Protein AF-A0A6B3IEP4-F1 (afdb_monomer_lite)

Secondary structure (DSSP, 8-state):
-EEETTTEEE---HHHHHHHHHHHHHTSPPTTT----PPP---PPPP-STT-SS-HHHHHHHHHHTT----------SSEEEEEEEESSHHHHHHHH--SS-SEEEEETTS-BSSS-HHHHHHHHHHHHHHHHHTTHHHHTT-SEEEEEEEES-THHHHHHHIIIIIHHHHHHHHHH--

Radius of gyration: 20.71 Å; chains: 1; bounding box: 54×41×56 Å

Structure (mmCIF, N/CA/C/O backbone):
data_AF-A0A6B3IEP4-F1
#
_entry.id   AF-A0A6B3IEP4-F1
#
loop_
_atom_site.group_PDB
_atom_site.id
_atom_site.type_symbol
_atom_site.label_atom_id
_atom_site.label_alt_id
_atom_site.label_comp_id
_atom_site.label_asym_id
_atom_site.label_entity_id
_atom_site.label_seq_id
_atom_site.pdbx_PDB_ins_code
_atom_site.Cartn_x
_atom_site.Cartn_y
_atom_site.Cartn_z
_atom_site.occupancy
_atom_site.B_iso_or_equiv
_atom_site.auth_seq_id
_atom_site.auth_comp_id
_atom_site.auth_asym_id
_atom_site.auth_atom_id
_atom_site.pdbx_PDB_model_num
ATOM 1 N N . VAL A 1 1 ? -0.511 -23.827 6.868 1.00 93.38 1 VAL A N 1
ATOM 2 C CA . VAL A 1 1 ? -1.528 -23.670 5.796 1.00 93.38 1 VAL A CA 1
ATOM 3 C C . VAL A 1 1 ? -2.558 -22.683 6.298 1.00 93.38 1 VAL A C 1
ATOM 5 O O . VAL A 1 1 ? -2.921 -22.788 7.461 1.00 93.38 1 VAL A O 1
ATOM 8 N N . VAL A 1 2 ? -2.978 -21.739 5.462 1.00 96.50 2 VAL A N 1
ATOM 9 C CA . VAL A 1 2 ? -4.024 -20.755 5.768 1.00 96.50 2 VAL A CA 1
ATOM 10 C C . VAL A 1 2 ? -5.216 -21.035 4.863 1.00 96.50 2 VAL A C 1
ATOM 12 O O . VAL A 1 2 ? -5.031 -21.284 3.673 1.00 96.50 2 VAL A O 1
ATOM 15 N N . GLU A 1 3 ? -6.424 -21.026 5.414 1.00 97.38 3 GLU A N 1
ATOM 16 C CA . GLU A 1 3 ? -7.651 -21.180 4.635 1.00 97.38 3 GLU A CA 1
ATOM 17 C C . GLU A 1 3 ? -8.230 -19.815 4.286 1.00 97.38 3 GLU A C 1
ATOM 19 O O . GLU A 1 3 ? -8.315 -18.919 5.122 1.00 97.38 3 GLU A O 1
ATOM 24 N N . THR A 1 4 ? -8.604 -19.652 3.024 1.00 97.25 4 THR A N 1
ATOM 25 C CA . THR A 1 4 ? -9.116 -18.400 2.479 1.00 97.25 4 THR A CA 1
ATOM 26 C C . THR A 1 4 ? -10.405 -18.663 1.721 1.00 97.25 4 THR A C 1
ATOM 28 O O . THR A 1 4 ? -10.565 -19.697 1.070 1.00 97.25 4 THR A O 1
ATOM 31 N N . ARG A 1 5 ? -11.313 -17.686 1.749 1.00 97.38 5 ARG A N 1
ATOM 32 C CA . ARG A 1 5 ? -12.574 -17.745 1.003 1.00 97.38 5 ARG A CA 1
ATOM 33 C C . ARG A 1 5 ? -12.368 -17.909 -0.510 1.00 97.38 5 ARG A C 1
ATOM 35 O O . ARG A 1 5 ? -13.189 -18.549 -1.154 1.00 97.38 5 ARG A O 1
ATOM 42 N N . HIS A 1 6 ? -11.314 -17.309 -1.071 1.00 95.38 6 HIS A N 1
ATOM 43 C CA . HIS A 1 6 ? -11.136 -17.183 -2.525 1.00 95.38 6 HIS A CA 1
ATOM 44 C C . HIS A 1 6 ? -10.213 -18.236 -3.149 1.00 95.38 6 HIS A C 1
ATOM 46 O O . HIS A 1 6 ? -10.430 -18.611 -4.295 1.00 95.38 6 HIS A O 1
ATOM 52 N N . LEU A 1 7 ? -9.202 -18.720 -2.423 1.00 94.50 7 LEU A N 1
ATOM 53 C CA . LEU A 1 7 ? -8.217 -19.685 -2.939 1.00 94.50 7 LEU A CA 1
ATOM 54 C C . LEU A 1 7 ? -8.193 -20.998 -2.144 1.00 94.50 7 LEU A C 1
ATOM 56 O O . LEU A 1 7 ? -7.344 -21.854 -2.386 1.00 94.50 7 LEU A O 1
ATOM 60 N N . GLY A 1 8 ? -9.100 -21.174 -1.178 1.00 95.94 8 GLY A N 1
ATOM 61 C CA . GLY A 1 8 ? -9.092 -22.335 -0.296 1.00 95.94 8 GLY A CA 1
ATOM 62 C C . GLY A 1 8 ? -7.797 -22.390 0.514 1.00 95.94 8 GLY A C 1
ATOM 63 O O . GLY A 1 8 ? -7.448 -21.429 1.200 1.00 95.94 8 GLY A O 1
ATOM 64 N N . ARG A 1 9 ? -7.079 -23.515 0.441 1.00 97.25 9 ARG A N 1
ATOM 65 C CA . ARG A 1 9 ? -5.873 -23.781 1.239 1.00 97.25 9 ARG A CA 1
ATOM 66 C C . ARG A 1 9 ? -4.622 -23.197 0.581 1.00 97.25 9 ARG A C 1
ATOM 68 O O . ARG A 1 9 ? -4.138 -23.723 -0.416 1.00 97.25 9 ARG A O 1
ATOM 75 N N . VAL A 1 10 ? -4.036 -22.183 1.210 1.00 97.12 10 VAL A N 1
ATOM 76 C CA . VAL A 1 10 ? -2.760 -21.577 0.809 1.00 97.12 10 VAL A CA 1
ATOM 77 C C . VAL A 1 10 ? -1.635 -22.087 1.713 1.00 97.12 10 VAL A C 1
ATOM 79 O O . VAL A 1 10 ? -1.679 -21.965 2.942 1.00 97.12 10 VAL A O 1
ATOM 82 N N . ALA A 1 11 ? -0.611 -22.697 1.118 1.00 96.81 11 ALA A N 1
ATOM 83 C CA . ALA A 1 11 ? 0.557 -23.176 1.849 1.00 96.81 11 ALA A CA 1
ATOM 84 C C . ALA A 1 11 ? 1.583 -22.049 2.040 1.00 96.81 11 ALA A C 1
ATOM 86 O O . ALA A 1 11 ? 1.999 -21.409 1.079 1.00 96.81 11 ALA A O 1
ATOM 87 N N . VAL A 1 12 ? 2.028 -21.854 3.282 1.00 96.19 12 VAL A N 1
ATOM 88 C CA . VAL A 1 12 ? 3.178 -21.003 3.609 1.00 96.19 12 VAL A CA 1
ATOM 89 C C . VAL A 1 12 ? 4.328 -21.942 3.937 1.00 96.19 12 VAL A C 1
ATOM 91 O O . VAL A 1 12 ? 4.218 -22.726 4.880 1.00 96.19 12 VAL A O 1
ATOM 94 N N . ARG A 1 13 ? 5.379 -21.915 3.113 1.00 96.31 13 ARG A N 1
ATOM 95 C CA . ARG A 1 13 ? 6.581 -22.727 3.331 1.00 96.31 13 ARG A CA 1
ATOM 96 C C . ARG A 1 13 ? 7.365 -22.205 4.534 1.00 96.31 13 ARG A C 1
ATOM 98 O O . ARG A 1 13 ? 7.291 -21.015 4.842 1.00 96.31 13 ARG A O 1
ATOM 105 N N . GLU A 1 14 ? 8.091 -23.091 5.203 1.00 96.12 14 GLU A N 1
ATOM 106 C CA . GLU A 1 14 ? 8.795 -22.788 6.452 1.00 96.12 14 GLU A CA 1
ATOM 107 C C . GLU A 1 14 ? 9.806 -21.651 6.279 1.00 96.12 14 GLU A C 1
ATOM 109 O O . GLU A 1 14 ? 9.811 -20.705 7.064 1.00 96.12 14 GLU A O 1
ATOM 114 N N . GLU A 1 15 ? 10.579 -21.675 5.194 1.00 95.44 15 GLU A N 1
ATOM 115 C CA . GLU A 1 15 ? 11.566 -20.649 4.865 1.00 95.44 15 GLU A CA 1
ATOM 116 C C . GLU A 1 15 ? 10.938 -19.252 4.720 1.00 95.44 15 GLU A C 1
ATOM 118 O O . GLU A 1 15 ? 11.496 -18.255 5.183 1.00 95.44 15 GLU A O 1
ATOM 123 N N . ASN A 1 16 ? 9.728 -19.182 4.157 1.00 94.56 16 ASN A N 1
ATOM 124 C CA . ASN A 1 16 ? 8.993 -17.930 3.993 1.00 94.56 16 ASN A CA 1
ATOM 125 C C . ASN A 1 16 ? 8.429 -17.443 5.333 1.00 94.56 16 ASN A C 1
ATOM 127 O O . ASN A 1 16 ? 8.466 -16.247 5.619 1.00 94.56 16 ASN A O 1
ATOM 131 N N . ALA A 1 17 ? 7.920 -18.361 6.161 1.00 94.00 17 ALA A N 1
ATOM 132 C CA . ALA A 1 17 ? 7.406 -18.035 7.488 1.00 94.00 17 ALA A CA 1
ATOM 133 C C . ALA A 1 17 ? 8.520 -17.529 8.417 1.00 94.00 17 ALA A C 1
ATOM 135 O O . ALA A 1 17 ? 8.326 -16.532 9.109 1.00 94.00 17 ALA A O 1
ATOM 136 N N . ALA A 1 18 ? 9.694 -18.166 8.393 1.00 94.12 18 ALA A N 1
ATOM 137 C CA . ALA A 1 18 ? 10.848 -17.767 9.193 1.00 94.12 18 ALA A CA 1
ATOM 138 C C . ALA A 1 18 ? 11.338 -16.356 8.825 1.00 94.12 18 ALA A C 1
ATOM 140 O O . ALA A 1 18 ? 11.532 -15.520 9.709 1.00 94.12 18 ALA A O 1
ATOM 141 N N . ALA A 1 19 ? 11.467 -16.062 7.527 1.00 92.00 19 ALA A N 1
ATOM 142 C CA . ALA A 1 19 ? 11.842 -14.730 7.056 1.00 92.00 19 ALA A CA 1
ATOM 143 C C . ALA A 1 19 ? 10.793 -13.666 7.427 1.00 92.00 19 ALA A C 1
ATOM 145 O O . ALA A 1 19 ? 11.143 -12.566 7.855 1.00 92.00 19 ALA A O 1
ATOM 146 N N . ALA A 1 20 ? 9.502 -13.993 7.310 1.00 93.50 20 ALA A N 1
ATOM 147 C CA . ALA A 1 20 ? 8.427 -13.084 7.693 1.00 93.50 20 ALA A CA 1
ATOM 148 C C . ALA A 1 20 ? 8.409 -12.813 9.204 1.00 93.50 20 ALA A C 1
ATOM 150 O O . ALA A 1 20 ? 8.203 -11.671 9.613 1.00 93.50 20 ALA A O 1
ATOM 151 N N . LEU A 1 21 ? 8.657 -13.831 10.034 1.00 94.69 21 LEU A N 1
ATOM 152 C CA . LEU A 1 21 ? 8.647 -13.697 11.489 1.00 94.69 21 LEU A CA 1
ATOM 153 C C . LEU A 1 21 ? 9.711 -12.710 11.979 1.00 94.69 21 LEU A C 1
ATOM 155 O O . LEU A 1 21 ? 9.435 -11.936 12.891 1.00 94.69 21 LEU A O 1
ATOM 159 N N . GLU A 1 22 ? 10.891 -12.686 11.358 1.00 93.88 22 GLU A N 1
ATOM 160 C CA . GLU A 1 22 ? 11.945 -11.711 11.668 1.00 93.88 22 GLU A CA 1
ATOM 161 C C . GLU A 1 22 ? 11.445 -10.274 11.484 1.00 93.88 22 GLU A C 1
ATOM 163 O O . GLU A 1 22 ? 11.528 -9.463 12.409 1.00 93.88 22 GLU A O 1
ATOM 168 N N . VAL A 1 23 ? 10.833 -9.993 10.330 1.00 92.19 23 VAL A N 1
ATOM 169 C CA . VAL A 1 23 ? 10.332 -8.654 10.011 1.00 92.19 23 VAL A CA 1
ATOM 170 C C . VAL A 1 23 ? 9.164 -8.269 10.916 1.00 92.19 23 VAL A C 1
ATOM 172 O O . VAL A 1 23 ? 9.160 -7.175 11.486 1.00 92.19 23 VAL A O 1
ATOM 175 N N . MET A 1 24 ? 8.191 -9.171 11.059 1.00 95.00 24 MET A N 1
ATOM 176 C CA . MET A 1 24 ? 6.941 -8.904 11.773 1.00 95.00 24 MET A CA 1
ATOM 177 C C . MET A 1 24 ? 7.143 -8.773 13.282 1.00 95.00 24 MET A C 1
ATOM 179 O O . MET A 1 24 ? 6.480 -7.960 13.911 1.00 95.00 24 MET A O 1
ATOM 183 N N . SER A 1 25 ? 8.075 -9.525 13.872 1.00 93.62 25 SER A N 1
ATOM 184 C CA . SER A 1 25 ? 8.310 -9.481 15.324 1.00 93.62 25 SER A CA 1
ATOM 185 C C . SER A 1 25 ? 9.156 -8.294 15.780 1.00 93.62 25 SER A C 1
ATOM 187 O O . SER A 1 25 ? 9.039 -7.872 16.928 1.00 93.62 25 SER A O 1
ATOM 189 N N . ARG A 1 26 ? 10.029 -7.764 14.915 1.00 95.25 26 ARG A N 1
ATOM 190 C CA . ARG A 1 26 ? 11.014 -6.741 15.307 1.00 95.25 26 ARG A CA 1
ATOM 191 C C . ARG A 1 26 ? 10.671 -5.340 14.849 1.00 95.25 26 ARG A C 1
ATOM 193 O O . ARG A 1 26 ? 11.074 -4.381 15.500 1.00 95.25 26 ARG A O 1
ATOM 200 N N . PHE A 1 27 ? 10.015 -5.215 13.700 1.00 96.12 27 PHE A N 1
ATOM 201 C CA . PHE A 1 27 ? 9.950 -3.934 13.002 1.00 96.12 27 PHE A CA 1
ATOM 202 C C . PHE A 1 27 ? 8.551 -3.522 12.568 1.00 96.12 27 PHE A C 1
ATOM 204 O O . PHE A 1 27 ? 8.396 -2.402 12.081 1.00 96.12 27 PHE A O 1
ATOM 211 N N . ALA A 1 28 ? 7.560 -4.406 12.673 1.00 96.75 28 ALA A N 1
ATOM 212 C CA . ALA A 1 28 ? 6.194 -4.052 12.327 1.00 96.75 28 ALA A CA 1
ATOM 213 C C . ALA A 1 28 ? 5.578 -3.092 13.358 1.00 96.75 28 ALA A C 1
ATOM 215 O O . ALA A 1 28 ? 6.060 -2.955 14.484 1.00 96.75 28 ALA A O 1
ATOM 216 N N . VAL A 1 29 ? 4.505 -2.416 12.949 1.00 96.00 29 VAL A N 1
ATOM 217 C CA . VAL A 1 29 ? 3.578 -1.750 13.872 1.00 96.00 29 VAL A CA 1
ATOM 218 C C . VAL A 1 29 ? 2.910 -2.779 14.789 1.00 96.00 29 VAL A C 1
ATOM 220 O O . VAL A 1 29 ? 3.065 -3.986 14.603 1.00 96.00 29 VAL A O 1
ATOM 223 N N . ASP A 1 30 ? 2.144 -2.294 15.768 1.00 95.00 30 ASP A N 1
ATOM 224 C CA . ASP A 1 30 ? 1.318 -3.152 16.615 1.00 95.00 30 ASP A CA 1
ATOM 225 C C . ASP A 1 30 ? 0.477 -4.122 15.753 1.00 95.00 30 ASP A C 1
ATOM 227 O O . ASP A 1 30 ? -0.291 -3.659 14.899 1.00 95.00 30 ASP A O 1
ATOM 231 N N . PRO A 1 31 ? 0.600 -5.450 15.947 1.00 95.19 31 PRO A N 1
ATOM 232 C CA . PRO A 1 31 ? -0.175 -6.438 15.203 1.00 95.19 31 PRO A CA 1
ATOM 233 C C . PRO A 1 31 ? -1.692 -6.232 15.279 1.00 95.19 31 PRO A C 1
ATOM 235 O O . PRO A 1 31 ? -2.390 -6.610 14.341 1.00 95.19 31 PRO A O 1
ATOM 238 N N . GLN A 1 32 ? -2.211 -5.615 16.347 1.00 95.56 32 GLN A N 1
ATOM 239 C CA . GLN A 1 32 ? -3.636 -5.287 16.469 1.00 95.56 32 GLN A CA 1
ATOM 240 C C . GLN A 1 32 ? -4.094 -4.236 15.447 1.00 95.56 32 GLN A C 1
ATOM 242 O O . GLN A 1 32 ? -5.251 -4.247 15.031 1.00 95.56 32 GLN A O 1
ATOM 247 N N . LEU A 1 33 ? -3.188 -3.365 14.996 1.00 95.81 33 LEU A N 1
ATOM 248 C CA . LEU A 1 33 ? -3.451 -2.329 13.989 1.00 95.81 33 LEU A CA 1
ATOM 249 C C . LEU A 1 33 ? -3.096 -2.790 12.564 1.00 95.81 33 LEU A C 1
ATOM 251 O O . LEU A 1 33 ? -3.429 -2.115 11.585 1.00 95.81 33 LEU A O 1
ATOM 255 N N . LEU A 1 34 ? -2.440 -3.947 12.424 1.00 96.38 34 LEU A N 1
ATOM 256 C CA . LEU A 1 34 ? -2.003 -4.517 11.149 1.00 96.38 34 LEU A CA 1
ATOM 257 C C . LEU A 1 34 ? -3.085 -5.419 10.531 1.00 96.38 34 LEU A C 1
ATOM 259 O O . LEU A 1 34 ? -2.900 -6.619 10.336 1.00 96.38 34 LEU A O 1
ATOM 263 N N . ALA A 1 35 ? -4.236 -4.830 10.212 1.00 93.94 35 ALA A N 1
ATOM 264 C CA . ALA A 1 35 ? -5.388 -5.564 9.680 1.00 93.94 35 ALA A CA 1
ATOM 265 C C . ALA A 1 35 ? -5.192 -6.102 8.246 1.00 93.94 35 ALA A C 1
ATOM 267 O O . ALA A 1 35 ? -5.930 -6.986 7.810 1.00 93.94 35 ALA A O 1
ATOM 268 N N . TYR A 1 36 ? -4.229 -5.563 7.495 1.00 97.94 36 TYR A N 1
ATOM 269 C CA . TYR A 1 36 ? -4.038 -5.842 6.073 1.00 97.94 36 TYR A CA 1
ATOM 270 C C . TYR A 1 36 ? -2.577 -5.636 5.671 1.00 97.94 36 TYR A C 1
ATOM 272 O O . TYR A 1 36 ? -1.895 -4.761 6.193 1.00 97.94 36 TYR A O 1
ATOM 280 N N . LEU A 1 37 ? -2.103 -6.417 4.701 1.00 98.06 37 LEU A N 1
ATOM 281 C CA . LEU A 1 37 ? -0.874 -6.132 3.968 1.00 98.06 37 LEU A CA 1
ATOM 282 C C . LEU A 1 37 ? -1.178 -6.184 2.469 1.00 98.06 37 LEU A C 1
ATOM 284 O O . LEU A 1 37 ? -1.783 -7.158 2.013 1.00 98.06 37 LEU A O 1
ATOM 288 N N . PRO A 1 38 ? -0.751 -5.176 1.692 1.00 97.94 38 PRO A N 1
ATOM 289 C CA . PRO A 1 38 ? -1.048 -5.133 0.275 1.00 97.94 38 PRO A CA 1
ATOM 290 C C . PRO A 1 38 ? -0.308 -6.218 -0.512 1.00 97.94 38 PRO A C 1
ATOM 292 O O . PRO A 1 38 ? 0.859 -6.508 -0.223 1.00 97.94 38 PRO A O 1
ATOM 295 N N . PRO A 1 39 ? -0.950 -6.798 -1.543 1.00 97.31 39 PRO A N 1
ATOM 296 C CA . PRO A 1 39 ? -0.319 -7.802 -2.382 1.00 97.31 39 PRO A CA 1
ATOM 297 C C . PRO A 1 39 ? 0.749 -7.177 -3.286 1.00 97.31 39 PRO A C 1
ATOM 299 O O . PRO A 1 39 ? 0.792 -5.966 -3.527 1.00 97.31 39 PRO A O 1
ATOM 302 N N . THR A 1 40 ? 1.597 -8.036 -3.850 1.00 96.44 40 THR A N 1
ATOM 303 C CA . THR A 1 40 ? 2.382 -7.658 -5.028 1.00 96.44 40 THR A CA 1
ATOM 304 C C . THR A 1 40 ? 1.471 -7.509 -6.250 1.00 96.44 40 THR A C 1
ATOM 306 O O . THR A 1 40 ? 0.389 -8.091 -6.300 1.00 96.44 40 THR A O 1
ATOM 309 N N . MET A 1 41 ? 1.923 -6.751 -7.246 1.00 97.31 41 MET A N 1
ATOM 310 C CA . MET A 1 41 ? 1.223 -6.557 -8.516 1.00 97.31 41 MET A CA 1
ATOM 311 C C . MET A 1 41 ? 2.010 -7.239 -9.637 1.00 97.31 41 MET A C 1
ATOM 313 O O . MET A 1 41 ? 3.237 -7.128 -9.673 1.00 97.31 41 MET A O 1
ATOM 317 N N . ALA A 1 42 ? 1.317 -7.966 -10.512 1.00 96.38 42 ALA A N 1
ATOM 318 C CA . ALA A 1 42 ? 1.915 -8.555 -11.705 1.00 96.38 42 ALA A CA 1
ATOM 319 C C . ALA A 1 42 ? 1.961 -7.517 -12.842 1.00 96.38 42 ALA A C 1
ATOM 321 O O . ALA A 1 42 ? 1.032 -6.712 -12.948 1.00 96.38 42 ALA A O 1
ATOM 322 N N . PRO A 1 43 ? 3.009 -7.522 -13.683 1.00 96.88 43 PRO A N 1
ATOM 323 C CA . PRO A 1 43 ? 3.021 -6.741 -14.911 1.00 96.88 43 PRO A CA 1
ATOM 324 C C . PRO A 1 43 ? 2.115 -7.381 -15.972 1.00 96.88 43 PRO A C 1
ATOM 326 O O . PRO A 1 43 ? 1.587 -8.483 -15.800 1.00 96.88 43 PRO A O 1
ATOM 329 N N . THR A 1 44 ? 1.967 -6.682 -17.092 1.00 97.25 44 THR A N 1
ATOM 330 C CA . THR A 1 44 ? 1.336 -7.227 -18.300 1.00 97.25 44 THR A CA 1
ATOM 331 C C . THR A 1 44 ? 2.270 -8.213 -19.009 1.00 97.25 44 THR A C 1
ATOM 333 O O . THR A 1 44 ? 3.452 -8.327 -18.675 1.00 97.25 44 THR A O 1
ATOM 336 N N . ALA A 1 45 ? 1.747 -8.954 -19.989 1.00 97.19 45 ALA A N 1
ATOM 337 C CA . ALA A 1 45 ? 2.600 -9.713 -20.898 1.00 97.19 45 ALA A CA 1
ATOM 338 C C . ALA A 1 45 ? 3.498 -8.764 -21.715 1.00 97.19 45 ALA A C 1
ATOM 340 O O . ALA A 1 45 ? 3.123 -7.622 -21.974 1.00 97.19 45 ALA A O 1
ATOM 341 N N . THR A 1 46 ? 4.666 -9.248 -22.147 1.00 98.06 46 THR A N 1
ATOM 342 C CA . THR A 1 46 ? 5.576 -8.470 -22.998 1.00 98.06 46 THR A CA 1
ATOM 343 C C . THR A 1 46 ? 4.879 -8.012 -24.278 1.00 98.06 46 THR A C 1
ATOM 345 O O . THR A 1 46 ? 4.221 -8.817 -24.945 1.00 98.06 46 THR A O 1
ATOM 348 N N . SER A 1 47 ? 5.056 -6.732 -24.613 1.00 98.25 47 SER A N 1
ATOM 349 C CA . SER A 1 47 ? 4.449 -6.116 -25.790 1.00 98.25 47 SER A CA 1
ATOM 350 C C . SER A 1 47 ? 4.919 -6.765 -27.090 1.00 98.25 47 SER A C 1
ATOM 352 O O . SER A 1 47 ? 6.070 -7.192 -27.222 1.00 98.25 47 SER A O 1
ATOM 354 N N . ARG A 1 48 ? 4.012 -6.834 -28.069 1.00 96.12 48 ARG A N 1
ATOM 355 C CA . ARG A 1 48 ? 4.347 -7.203 -29.458 1.00 96.12 48 ARG A CA 1
ATOM 356 C C . ARG A 1 48 ? 4.665 -5.994 -30.334 1.00 96.12 48 ARG A C 1
ATOM 358 O O . ARG A 1 48 ? 5.077 -6.176 -31.478 1.00 96.12 48 ARG A O 1
ATOM 365 N N . GLU A 1 49 ? 4.433 -4.788 -29.829 1.00 97.12 49 GLU A N 1
ATOM 366 C CA . GLU A 1 49 ? 4.711 -3.545 -30.536 1.00 97.12 49 GLU A CA 1
ATOM 367 C C . GLU A 1 49 ? 6.208 -3.231 -30.497 1.00 97.12 49 GLU A C 1
ATOM 369 O O . GLU A 1 49 ? 6.850 -3.281 -29.445 1.00 97.12 49 GLU A O 1
ATOM 374 N N . GLU A 1 50 ? 6.777 -2.920 -31.662 1.00 97.38 50 GLU A N 1
ATOM 375 C CA . GLU A 1 50 ? 8.197 -2.605 -31.778 1.00 97.38 50 GLU A CA 1
ATOM 376 C C . GLU A 1 50 ? 8.559 -1.393 -30.905 1.00 97.38 50 GLU A C 1
ATOM 378 O O . GLU A 1 50 ? 7.894 -0.361 -30.935 1.00 97.38 50 GLU A O 1
ATOM 383 N N . GLY A 1 51 ? 9.630 -1.523 -30.118 1.00 97.44 51 GLY A N 1
ATOM 384 C CA . GLY A 1 51 ? 10.118 -0.459 -29.238 1.00 97.44 51 GLY A CA 1
ATOM 385 C C . GLY A 1 51 ? 9.492 -0.421 -27.839 1.00 97.44 51 GLY A C 1
ATOM 386 O O . GLY A 1 51 ? 9.954 0.365 -27.012 1.00 97.44 51 GLY A O 1
ATOM 387 N N . PHE A 1 52 ? 8.519 -1.285 -27.527 1.00 97.69 52 PHE A N 1
ATOM 388 C CA . PHE A 1 52 ? 7.884 -1.340 -26.207 1.00 97.69 52 PHE A CA 1
ATOM 389 C C . PHE A 1 52 ? 8.155 -2.660 -25.480 1.00 97.69 52 PHE A C 1
ATOM 391 O O . PHE A 1 52 ? 8.084 -3.737 -26.062 1.00 97.69 52 PHE A O 1
ATOM 398 N N . LEU A 1 53 ? 8.431 -2.578 -24.173 1.00 98.19 53 LEU A N 1
ATOM 399 C CA . LEU A 1 53 ? 8.486 -3.757 -23.299 1.00 98.19 53 LEU A CA 1
ATOM 400 C C . LEU A 1 53 ? 7.097 -4.103 -22.743 1.00 98.19 53 LEU A C 1
ATOM 402 O O . LEU A 1 53 ? 6.708 -5.267 -22.733 1.00 98.19 53 LEU A O 1
ATOM 406 N N . GLU A 1 54 ? 6.349 -3.087 -22.317 1.00 98.25 54 GLU A N 1
ATOM 407 C CA . GLU A 1 54 ? 4.979 -3.183 -21.810 1.00 98.25 54 GLU A CA 1
ATOM 408 C C . GLU A 1 54 ? 4.113 -2.167 -22.560 1.00 98.25 54 GLU A C 1
ATOM 410 O O . GLU A 1 54 ? 4.553 -1.038 -22.797 1.00 98.25 54 GLU A O 1
ATOM 415 N N . HIS A 1 55 ? 2.893 -2.552 -22.936 1.00 98.12 55 HIS A N 1
ATOM 416 C CA . HIS A 1 55 ? 1.950 -1.675 -23.626 1.00 98.12 55 HIS A CA 1
ATOM 417 C C . HIS A 1 55 ? 0.503 -1.957 -23.149 1.00 98.12 55 HIS A C 1
ATOM 419 O O . HIS A 1 55 ? 0.186 -3.085 -22.759 1.00 98.12 55 HIS A O 1
ATOM 425 N N . PRO A 1 56 ? -0.405 -0.954 -23.099 1.00 97.88 56 PRO A N 1
ATOM 426 C CA . PRO A 1 56 ? -1.753 -1.147 -22.546 1.00 97.88 56 PRO A CA 1
ATOM 427 C C . PRO A 1 56 ? -2.605 -2.190 -23.281 1.00 97.88 56 PRO A C 1
ATOM 429 O O . PRO A 1 56 ? -3.509 -2.778 -22.684 1.00 97.88 56 PRO A O 1
ATOM 432 N N . ALA A 1 57 ? -2.325 -2.434 -24.566 1.00 97.75 57 ALA A N 1
ATOM 433 C CA . ALA A 1 57 ? -3.069 -3.396 -25.376 1.00 97.75 57 ALA A CA 1
ATOM 434 C C . ALA A 1 57 ? -3.029 -4.810 -24.774 1.00 97.75 57 ALA A C 1
ATOM 436 O O . ALA A 1 57 ? -4.057 -5.487 -24.735 1.00 97.75 57 ALA A O 1
ATOM 437 N N . GLU A 1 58 ? -1.881 -5.229 -24.246 1.00 98.31 58 GLU A N 1
ATOM 438 C CA . GLU A 1 58 ? -1.667 -6.526 -23.609 1.00 98.31 58 GLU A CA 1
ATOM 439 C C . GLU A 1 58 ? -2.474 -6.648 -22.308 1.00 98.31 58 GLU A C 1
ATOM 441 O O . GLU A 1 58 ? -3.087 -7.689 -22.066 1.00 98.31 58 GLU A O 1
ATOM 446 N N . ALA A 1 59 ? -2.562 -5.574 -21.513 1.00 97.69 59 ALA A N 1
ATOM 447 C CA . ALA A 1 59 ? -3.414 -5.533 -20.320 1.00 97.69 59 ALA A CA 1
ATOM 448 C C . ALA A 1 59 ? -4.893 -5.727 -20.682 1.00 97.69 59 ALA A C 1
ATOM 450 O O . ALA A 1 59 ? -5.594 -6.553 -20.095 1.00 97.69 59 ALA A O 1
ATOM 451 N N . PHE A 1 60 ? -5.373 -4.967 -21.669 1.00 98.31 60 PHE A N 1
ATOM 452 C CA . PHE A 1 60 ? -6.772 -5.008 -22.090 1.00 98.31 60 PHE A CA 1
ATOM 453 C C . PHE A 1 60 ? -7.134 -6.337 -22.748 1.00 98.31 60 PHE A C 1
ATOM 455 O O . PHE A 1 60 ? -8.246 -6.832 -22.559 1.00 98.31 60 PHE A O 1
ATOM 462 N N . ALA A 1 61 ? -6.209 -6.929 -23.504 1.00 97.56 61 ALA A N 1
ATOM 463 C CA . ALA A 1 61 ? -6.390 -8.247 -24.092 1.00 97.56 61 ALA A CA 1
ATOM 464 C C . ALA A 1 61 ? -6.546 -9.325 -23.012 1.00 97.56 61 ALA A C 1
ATOM 466 O O . ALA A 1 61 ? -7.453 -10.148 -23.133 1.00 97.56 61 ALA A O 1
ATOM 467 N N . GLN A 1 62 ? -5.734 -9.277 -21.948 1.00 97.88 62 GLN A N 1
ATOM 468 C CA . GLN A 1 62 ? -5.825 -10.219 -20.829 1.00 97.88 62 GLN A CA 1
ATOM 469 C C . GLN A 1 62 ? -7.170 -10.106 -20.099 1.00 97.88 62 GLN A C 1
ATOM 471 O O . GLN A 1 62 ? -7.882 -11.097 -19.957 1.00 97.88 62 GLN A O 1
ATOM 476 N N . TYR A 1 63 ? -7.582 -8.894 -19.711 1.00 98.19 63 TYR A N 1
ATOM 477 C CA . TYR A 1 63 ? -8.894 -8.701 -19.080 1.00 98.19 63 TYR A CA 1
ATOM 478 C C . TYR A 1 63 ? -10.039 -9.193 -19.971 1.00 98.19 63 TYR A C 1
ATOM 480 O O . TYR A 1 63 ? -10.942 -9.881 -19.497 1.00 98.19 63 TYR A O 1
ATOM 488 N N . ARG A 1 64 ? -9.977 -8.918 -21.279 1.00 98.06 64 ARG A N 1
ATOM 489 C CA . ARG A 1 64 ? -10.977 -9.400 -22.236 1.00 98.06 64 ARG A CA 1
ATOM 490 C C . ARG A 1 64 ? -11.006 -10.927 -22.325 1.00 98.06 64 ARG A C 1
ATOM 492 O O . ARG A 1 64 ? -12.099 -11.486 -22.371 1.00 98.06 64 ARG A O 1
ATOM 499 N N . SER A 1 65 ? -9.853 -11.605 -22.356 1.00 97.94 65 SER A N 1
ATOM 500 C CA . SER A 1 65 ? -9.813 -13.077 -22.371 1.00 97.94 65 SER A CA 1
ATOM 501 C C . SER A 1 65 ? -10.363 -13.690 -21.086 1.00 97.94 65 SER A C 1
ATOM 503 O O . SER A 1 65 ? -10.944 -14.771 -21.136 1.00 97.94 65 SER A O 1
ATOM 505 N N . ASP A 1 66 ? -10.251 -12.968 -19.972 1.00 97.69 66 ASP A N 1
ATOM 506 C CA . ASP A 1 66 ? -10.798 -13.361 -18.671 1.00 97.69 66 ASP A CA 1
ATOM 507 C C . ASP A 1 66 ? -12.290 -12.992 -18.516 1.00 97.69 66 ASP A C 1
ATOM 509 O O . ASP A 1 66 ? -12.883 -13.201 -17.458 1.00 97.69 66 ASP A O 1
ATOM 513 N N . GLY A 1 67 ? -12.924 -12.459 -19.570 1.00 98.31 67 GLY A N 1
ATOM 514 C CA . GLY A 1 67 ? -14.346 -12.099 -19.589 1.00 98.31 67 GLY A CA 1
ATOM 515 C C . GLY A 1 67 ? -14.674 -10.738 -18.964 1.00 98.31 67 GLY A C 1
ATOM 516 O O . GLY A 1 67 ? -15.839 -10.458 -18.685 1.0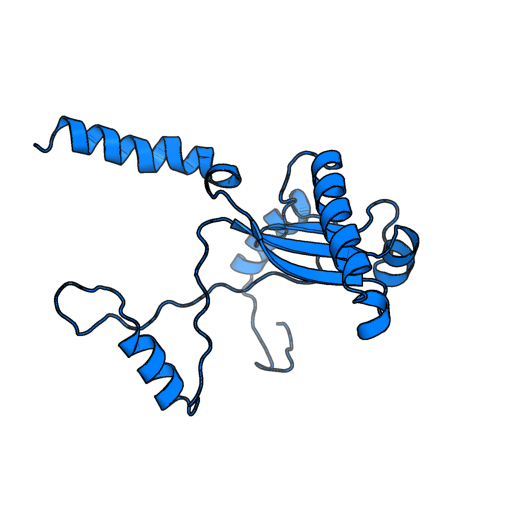0 98.31 67 GLY A O 1
ATOM 517 N N . VAL A 1 68 ? -13.676 -9.879 -18.742 1.00 98.38 68 VAL A N 1
ATOM 518 C CA . VAL A 1 68 ? -13.841 -8.531 -18.180 1.00 98.38 68 VAL A CA 1
ATOM 519 C C . VAL A 1 68 ? -13.885 -7.493 -19.305 1.00 98.38 68 VAL A C 1
ATOM 521 O O . VAL A 1 68 ? -12.887 -7.215 -19.967 1.00 98.38 68 VAL A O 1
ATOM 524 N N . GLU A 1 69 ? -15.057 -6.891 -19.521 1.00 97.56 69 GLU A N 1
ATOM 525 C CA . GLU A 1 69 ? -15.294 -5.956 -20.636 1.00 97.56 69 GLU A CA 1
ATOM 526 C C . GLU A 1 69 ? -14.957 -4.494 -20.324 1.00 97.56 69 GLU A C 1
ATOM 528 O O . GLU A 1 69 ? -14.732 -3.694 -21.234 1.00 97.56 69 GLU A O 1
ATOM 533 N N . ARG A 1 70 ? -14.961 -4.121 -19.041 1.00 98.12 70 ARG A N 1
ATOM 534 C CA . ARG A 1 70 ? -14.728 -2.748 -18.582 1.00 98.12 70 ARG A CA 1
ATOM 535 C C . ARG A 1 70 ? -13.636 -2.745 -17.532 1.00 98.12 70 ARG A C 1
ATOM 537 O O . ARG A 1 70 ? -13.710 -3.494 -16.563 1.00 98.12 70 ARG A O 1
ATOM 544 N N . VAL A 1 71 ? -12.662 -1.867 -17.723 1.00 98.12 71 VAL A N 1
ATOM 545 C CA . VAL A 1 71 ? -11.535 -1.666 -16.812 1.00 98.12 71 VAL A CA 1
ATOM 546 C C . VAL A 1 71 ? -11.442 -0.195 -16.430 1.00 98.12 71 VAL A C 1
ATOM 548 O O . VAL A 1 71 ? -11.837 0.678 -17.205 1.00 98.12 71 VAL A O 1
ATOM 551 N N . MET A 1 72 ? -10.911 0.073 -15.242 1.00 98.19 72 MET A N 1
ATOM 552 C CA . MET A 1 72 ? -10.566 1.417 -14.792 1.00 98.19 72 MET A CA 1
ATOM 553 C C . MET A 1 72 ? -9.049 1.568 -14.868 1.00 98.19 72 MET A C 1
ATOM 555 O O . MET A 1 72 ? -8.317 0.744 -14.325 1.00 98.19 72 MET A O 1
ATOM 559 N N . CYS A 1 73 ? -8.587 2.587 -15.588 1.00 98.38 73 CYS A N 1
ATOM 560 C CA . CYS A 1 73 ? -7.168 2.911 -15.668 1.00 98.38 73 CYS A CA 1
ATOM 561 C C . CYS A 1 73 ? -6.867 3.982 -14.628 1.00 98.38 73 CYS A C 1
ATOM 563 O O . CYS A 1 73 ? -7.357 5.104 -14.738 1.00 98.38 73 CYS A O 1
ATOM 565 N N . GLU A 1 74 ? -6.067 3.623 -13.636 1.00 98.19 74 GLU A N 1
ATOM 566 C CA . GLU A 1 74 ? -5.588 4.541 -12.612 1.00 98.19 74 GLU A CA 1
ATOM 567 C C . GLU A 1 74 ? -4.125 4.879 -12.882 1.00 98.19 74 GLU A C 1
ATOM 569 O O . GLU A 1 74 ? -3.357 4.053 -13.387 1.00 98.19 74 GLU A O 1
ATOM 574 N N . GLU A 1 75 ? -3.726 6.106 -12.555 1.00 98.31 75 GLU A N 1
ATOM 575 C CA . GLU A 1 75 ? -2.323 6.480 -12.630 1.00 98.31 75 GLU A CA 1
ATOM 576 C C . GLU A 1 75 ? -1.527 5.656 -11.615 1.00 98.31 75 GLU A C 1
ATOM 578 O O . GLU A 1 75 ? -1.807 5.653 -10.416 1.00 98.31 75 GLU A O 1
ATOM 583 N N . LYS A 1 76 ? -0.480 4.977 -12.089 1.00 97.81 76 LYS A N 1
ATOM 584 C CA . LYS A 1 76 ? 0.476 4.322 -11.203 1.00 97.81 76 LYS A CA 1
ATOM 585 C C . LYS A 1 76 ? 1.410 5.375 -10.605 1.00 97.81 76 LYS A C 1
ATOM 587 O O . LYS A 1 76 ? 2.539 5.546 -11.071 1.00 97.81 76 LYS A O 1
ATOM 592 N N . HIS A 1 77 ? 0.935 6.065 -9.572 1.00 97.88 77 HIS A N 1
ATOM 593 C CA . HIS A 1 77 ? 1.725 7.053 -8.847 1.00 97.88 77 HIS A CA 1
ATOM 594 C C . HIS A 1 77 ? 3.053 6.455 -8.369 1.00 97.88 77 HIS A C 1
ATOM 596 O O . HIS A 1 77 ? 3.127 5.305 -7.927 1.00 97.88 77 HIS A O 1
ATOM 602 N N . MET A 1 78 ? 4.121 7.244 -8.481 1.00 96.25 78 MET A N 1
ATOM 603 C CA . MET A 1 78 ? 5.468 6.793 -8.151 1.00 96.25 78 MET A CA 1
ATOM 604 C C . MET A 1 78 ? 5.884 7.283 -6.762 1.00 96.25 78 MET A C 1
ATOM 606 O O . MET A 1 78 ? 6.563 8.304 -6.610 1.00 96.25 78 MET A O 1
ATOM 610 N N . GLY A 1 79 ? 5.454 6.550 -5.737 1.00 96.81 79 GLY A N 1
ATOM 611 C CA . GLY A 1 79 ? 5.731 6.839 -4.337 1.00 96.81 79 GLY A CA 1
ATOM 612 C C . GLY A 1 79 ? 6.125 5.582 -3.572 1.00 96.81 79 GLY A C 1
ATOM 613 O O . GLY A 1 79 ? 7.002 4.815 -3.975 1.00 96.81 79 GLY A O 1
ATOM 614 N N . SER A 1 80 ? 5.538 5.396 -2.399 1.00 97.69 80 SER A N 1
ATOM 615 C CA . SER A 1 80 ? 5.600 4.125 -1.686 1.00 97.69 80 SER A CA 1
ATOM 616 C C . SER A 1 80 ? 4.237 3.781 -1.120 1.00 97.69 80 SER A C 1
ATOM 618 O O . SER A 1 80 ? 3.637 4.601 -0.424 1.00 97.69 80 SER A O 1
ATOM 620 N N . ARG A 1 81 ? 3.789 2.549 -1.372 1.00 98.12 81 ARG A N 1
ATOM 621 C CA . ARG A 1 81 ? 2.506 2.061 -0.869 1.00 98.12 81 ARG A CA 1
ATOM 622 C C . ARG A 1 81 ? 2.425 2.170 0.648 1.00 98.12 81 ARG A C 1
ATOM 624 O O . ARG A 1 81 ? 3.293 1.650 1.365 1.00 98.12 81 ARG A O 1
ATOM 631 N N . ALA A 1 82 ? 1.379 2.840 1.104 1.00 98.25 82 ALA A N 1
ATOM 632 C CA . ALA A 1 82 ? 1.079 3.126 2.489 1.00 98.25 82 ALA A CA 1
ATOM 633 C C . ALA A 1 82 ? -0.349 2.680 2.791 1.00 98.25 82 ALA A C 1
ATOM 635 O O . ALA A 1 82 ? -1.282 3.018 2.066 1.00 98.25 82 ALA A O 1
ATOM 636 N N . VAL A 1 83 ? -0.514 1.953 3.886 1.00 98.62 83 VAL A N 1
ATOM 637 C CA . VAL A 1 83 ? -1.832 1.654 4.432 1.00 98.62 83 VAL A CA 1
ATOM 638 C C . VAL A 1 83 ? -2.058 2.563 5.631 1.00 98.62 83 VAL A C 1
ATOM 640 O O . VAL A 1 83 ? -1.221 2.605 6.537 1.00 98.62 83 VAL A O 1
ATOM 643 N N . ALA A 1 84 ? -3.166 3.301 5.619 1.00 98.50 84 ALA A N 1
ATOM 644 C CA . ALA A 1 84 ? -3.554 4.221 6.681 1.00 98.50 84 ALA A CA 1
ATOM 645 C C . ALA A 1 84 ? -4.830 3.720 7.364 1.00 98.50 84 ALA A C 1
ATOM 647 O O . ALA A 1 84 ? -5.920 3.809 6.801 1.00 98.50 84 ALA A O 1
ATOM 648 N N . LEU A 1 85 ? -4.693 3.202 8.581 1.00 98.38 85 LEU A N 1
ATOM 649 C CA . LEU A 1 85 ? -5.812 2.967 9.486 1.00 98.38 85 LEU A CA 1
ATOM 650 C C . LEU A 1 85 ? -6.115 4.271 10.221 1.00 98.38 85 LEU A C 1
ATOM 652 O O . LEU A 1 85 ? -5.234 4.821 10.876 1.00 98.38 85 LEU A O 1
ATOM 656 N N . ILE A 1 86 ? -7.348 4.751 10.132 1.00 98.06 86 ILE A N 1
ATOM 657 C CA . ILE A 1 86 ? -7.813 6.005 10.724 1.00 98.06 86 ILE A CA 1
ATOM 658 C C . ILE A 1 86 ? -9.008 5.669 11.607 1.00 98.06 86 ILE A C 1
ATOM 660 O O . ILE A 1 86 ? -10.012 5.185 11.101 1.00 98.06 86 ILE A O 1
ATOM 664 N N . CYS A 1 87 ? -8.929 5.932 12.906 1.00 98.00 87 CYS A N 1
ATOM 665 C CA . CYS A 1 87 ? -10.086 5.836 13.803 1.00 98.00 87 CYS A CA 1
ATOM 666 C C . CYS A 1 87 ? -10.716 7.225 13.992 1.00 98.00 87 CYS A C 1
ATOM 668 O O . CYS A 1 87 ? -10.065 8.234 13.742 1.00 98.00 87 CYS A O 1
ATOM 670 N N . LYS A 1 88 ? -11.965 7.341 14.430 1.00 97.38 88 LYS A N 1
ATOM 671 C CA . LYS A 1 88 ? -12.595 8.648 14.692 1.00 97.38 88 LYS A CA 1
ATOM 672 C C . LYS A 1 88 ? -11.935 9.368 15.871 1.00 97.38 88 LYS A C 1
ATOM 674 O O . LYS A 1 88 ? -11.753 10.583 15.840 1.00 97.38 88 LYS A O 1
ATOM 679 N N . ASP A 1 89 ? -11.505 8.599 16.863 1.00 94.81 89 ASP A N 1
ATOM 680 C CA . ASP A 1 89 ? -10.756 9.028 18.040 1.00 94.81 89 ASP A CA 1
ATOM 681 C C . ASP A 1 89 ? -10.034 7.821 18.679 1.00 94.81 89 ASP A C 1
ATOM 683 O O . ASP A 1 89 ? -10.020 6.717 18.126 1.00 94.81 89 ASP A O 1
ATOM 687 N N . ALA A 1 90 ? -9.392 8.035 19.831 1.00 94.12 90 ALA A N 1
ATOM 688 C CA . ALA A 1 90 ? -8.716 6.971 20.572 1.00 94.12 90 ALA A CA 1
ATOM 689 C C . ALA A 1 90 ? -9.696 5.928 21.141 1.00 94.12 90 ALA A C 1
ATOM 691 O O . ALA A 1 90 ? -9.349 4.754 21.213 1.0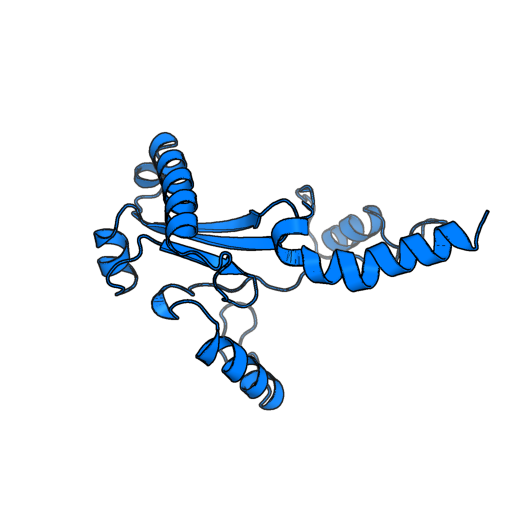0 94.12 90 ALA A O 1
ATOM 692 N N . ALA A 1 91 ? -10.920 6.326 21.506 1.00 95.06 91 ALA A N 1
ATOM 693 C CA . ALA A 1 91 ? -11.912 5.402 22.048 1.00 95.06 91 ALA A CA 1
ATOM 694 C C . ALA A 1 91 ? -12.388 4.413 20.974 1.00 95.06 91 ALA A C 1
ATOM 696 O O . ALA A 1 91 ? -12.497 3.222 21.261 1.00 95.06 91 ALA A O 1
ATOM 697 N N . ALA A 1 92 ? -12.579 4.874 19.735 1.00 96.06 92 ALA A N 1
ATOM 698 C CA . ALA A 1 92 ? -12.851 4.020 18.580 1.00 96.06 92 ALA A CA 1
ATOM 699 C C . ALA A 1 92 ? -11.707 3.020 18.331 1.00 96.06 92 ALA A C 1
ATOM 701 O O . ALA A 1 92 ? -11.952 1.829 18.131 1.00 96.06 92 ALA A O 1
ATOM 702 N N . ALA A 1 93 ? -10.447 3.466 18.421 1.00 95.75 93 ALA A N 1
ATOM 703 C CA . ALA A 1 93 ? -9.286 2.584 18.278 1.00 95.75 93 ALA A CA 1
ATOM 704 C C . ALA A 1 93 ? -9.261 1.488 19.358 1.00 95.75 93 ALA A C 1
ATOM 706 O O . ALA A 1 93 ? -9.136 0.303 19.040 1.00 95.75 93 ALA A O 1
ATOM 707 N N . THR A 1 94 ? -9.456 1.856 20.627 1.00 95.50 94 THR A N 1
ATOM 708 C CA . THR A 1 94 ? -9.511 0.899 21.740 1.00 95.50 94 THR A CA 1
ATOM 709 C C . THR A 1 94 ? -10.691 -0.059 21.602 1.00 95.50 94 THR A C 1
ATOM 711 O O . THR A 1 94 ? -10.509 -1.270 21.709 1.00 95.50 94 THR A O 1
ATOM 714 N N . ALA A 1 95 ? -11.892 0.446 21.312 1.00 95.38 95 ALA A N 1
ATOM 715 C CA . ALA A 1 95 ? -13.094 -0.374 21.185 1.00 95.38 95 ALA A CA 1
ATOM 716 C C . ALA A 1 95 ? -12.998 -1.376 20.024 1.00 95.38 95 ALA A C 1
ATOM 718 O O . ALA A 1 95 ? -13.447 -2.517 20.154 1.00 95.38 95 ALA A O 1
ATOM 719 N N . ARG A 1 96 ? -12.403 -0.969 18.895 1.00 95.69 96 ARG A N 1
ATOM 720 C CA . ARG A 1 96 ? -12.357 -1.784 17.677 1.00 95.69 96 ARG A CA 1
ATOM 721 C C . ARG A 1 96 ? -11.135 -2.693 17.575 1.00 95.69 96 ARG A C 1
ATOM 723 O O . ARG A 1 96 ? -11.265 -3.795 17.030 1.00 95.69 96 ARG A O 1
ATOM 730 N N . PHE A 1 97 ? -9.974 -2.230 18.031 1.00 95.62 97 PHE A N 1
ATOM 731 C CA . PHE A 1 97 ? -8.683 -2.903 17.842 1.00 95.62 97 PHE A CA 1
ATOM 732 C C . PHE A 1 97 ? -8.006 -3.308 19.156 1.00 95.62 97 PHE A C 1
ATOM 734 O O . PHE A 1 97 ? -7.088 -4.119 19.124 1.00 95.62 97 PHE A O 1
ATOM 741 N N . GLY A 1 98 ? -8.479 -2.826 20.310 1.00 93.94 98 GLY A N 1
ATOM 742 C CA . GLY A 1 98 ? -7.931 -3.198 21.619 1.00 93.94 98 GLY A CA 1
ATOM 743 C C . GLY A 1 98 ? -6.629 -2.488 21.987 1.00 93.94 98 GLY A C 1
ATOM 744 O O . GLY A 1 98 ? -5.960 -2.916 22.925 1.00 93.94 98 GLY A O 1
ATOM 745 N N . THR A 1 99 ? -6.274 -1.416 21.273 1.00 89.06 99 THR A N 1
ATOM 746 C CA . THR A 1 99 ? -5.048 -0.650 21.514 1.00 89.06 99 THR A CA 1
ATOM 747 C C . THR A 1 99 ? -5.297 0.570 22.389 1.00 89.06 99 THR A C 1
ATOM 749 O O . THR A 1 99 ? -6.232 1.332 22.133 1.00 89.06 99 THR A O 1
ATOM 752 N N . ASP A 1 100 ? -4.399 0.824 23.338 1.00 81.19 100 ASP A N 1
ATOM 753 C CA . ASP A 1 100 ? -4.365 2.068 24.106 1.00 81.19 100 ASP A CA 1
ATOM 754 C C . ASP A 1 100 ? -3.370 3.053 23.479 1.00 81.19 100 ASP A C 1
ATOM 756 O O . ASP A 1 100 ? -2.175 2.768 23.363 1.00 81.19 100 ASP A O 1
ATOM 760 N N . GLY A 1 101 ? -3.849 4.238 23.096 1.00 74.94 101 GLY A N 1
ATOM 761 C CA . GLY A 1 101 ? -2.992 5.359 22.699 1.00 74.94 101 GLY A CA 1
ATOM 762 C C . GLY A 1 101 ? -3.185 5.859 21.266 1.00 74.94 101 GLY A C 1
ATOM 763 O O . GLY A 1 101 ? -3.666 6.982 21.112 1.00 74.94 101 GLY A O 1
ATOM 764 N N . PRO A 1 102 ? -2.773 5.112 20.223 1.00 86.31 102 PRO A N 1
ATOM 765 C CA . PRO A 1 102 ? -2.773 5.632 18.862 1.00 86.31 102 PRO A CA 1
ATOM 766 C C . PRO A 1 102 ? -4.192 5.722 18.306 1.00 86.31 102 PRO A C 1
ATOM 768 O O . PRO A 1 102 ? -5.051 4.887 18.586 1.00 86.31 102 PRO A O 1
ATOM 771 N N . THR A 1 103 ? -4.434 6.717 17.460 1.00 94.94 103 THR A N 1
ATOM 772 C CA . THR A 1 103 ? -5.754 6.924 16.841 1.00 94.94 103 THR A CA 1
ATOM 773 C C . THR A 1 103 ? -5.846 6.297 15.443 1.00 94.94 103 THR A C 1
ATOM 775 O O . THR A 1 103 ? -6.654 6.711 14.602 1.00 94.94 103 THR A O 1
ATOM 778 N N . GLY A 1 104 ? -4.973 5.324 15.174 1.00 96.69 104 GLY A N 1
ATOM 779 C CA . GLY A 1 104 ? -4.773 4.702 13.875 1.00 96.69 104 GLY A CA 1
ATOM 780 C C . GLY A 1 104 ? -3.338 4.206 13.675 1.00 96.69 104 GLY A C 1
ATOM 781 O O . GLY A 1 104 ?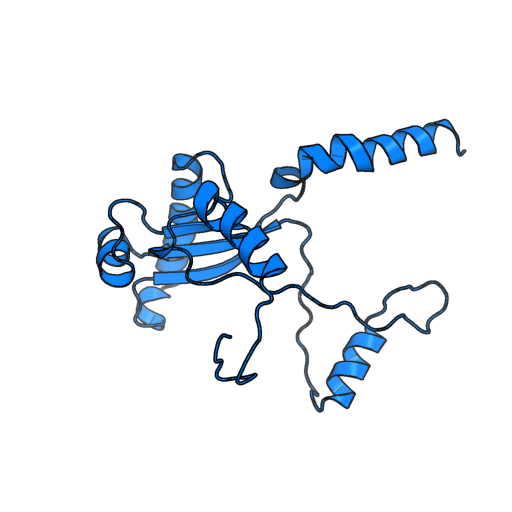 -2.556 4.113 14.617 1.00 96.69 104 GLY A O 1
ATOM 782 N N . ALA A 1 105 ? -2.979 3.888 12.434 1.00 97.69 105 ALA A N 1
ATOM 783 C CA . ALA A 1 105 ? -1.624 3.495 12.058 1.00 97.69 105 ALA A CA 1
ATOM 784 C C . ALA A 1 105 ? -1.331 3.865 10.602 1.00 97.69 105 ALA A C 1
ATOM 786 O O . ALA A 1 105 ? -2.215 3.799 9.753 1.00 97.69 105 ALA A O 1
ATOM 787 N N . LEU A 1 106 ? -0.074 4.193 10.301 1.00 98.38 106 LEU A N 1
ATOM 788 C CA . LEU A 1 106 ? 0.417 4.385 8.937 1.00 98.38 106 LEU A CA 1
ATOM 789 C C . LEU A 1 106 ? 1.607 3.456 8.707 1.00 98.38 106 LEU A C 1
ATOM 791 O O . LEU A 1 106 ? 2.658 3.626 9.334 1.00 98.38 106 LEU A O 1
ATOM 795 N N . TYR A 1 107 ? 1.457 2.474 7.821 1.00 98.38 107 TYR A N 1
ATOM 796 C CA . TYR A 1 107 ? 2.471 1.438 7.629 1.00 98.38 107 TYR A CA 1
ATOM 797 C C . TYR A 1 107 ? 2.741 1.097 6.165 1.00 98.38 107 TYR A C 1
ATOM 799 O O . TYR A 1 107 ? 1.935 1.334 5.268 1.00 98.38 107 TYR A O 1
ATOM 807 N N . THR A 1 108 ? 3.936 0.565 5.918 1.00 98.12 108 THR A N 1
ATOM 808 C CA . THR A 1 108 ? 4.394 0.154 4.587 1.00 98.12 108 THR A CA 1
ATOM 809 C C . THR A 1 108 ? 3.798 -1.196 4.178 1.00 98.12 108 THR A C 1
ATOM 811 O O . THR A 1 108 ? 3.278 -1.943 5.005 1.00 98.12 108 THR A O 1
ATOM 814 N N . ARG A 1 109 ? 4.006 -1.604 2.919 1.00 97.38 109 ARG A N 1
ATOM 815 C CA . ARG A 1 109 ? 3.682 -2.964 2.431 1.00 97.38 109 ARG A CA 1
ATOM 816 C C . ARG A 1 109 ? 4.303 -4.131 3.216 1.00 97.38 109 ARG A C 1
ATOM 818 O O . ARG A 1 109 ? 3.948 -5.275 2.971 1.00 97.38 109 ARG A O 1
ATOM 825 N N . THR A 1 110 ? 5.264 -3.871 4.105 1.00 96.62 110 THR A N 1
ATOM 826 C CA . THR A 1 110 ? 5.881 -4.886 4.978 1.00 96.62 110 THR A CA 1
ATOM 827 C C . THR A 1 110 ? 5.455 -4.739 6.440 1.00 96.62 110 THR A C 1
ATOM 829 O O . THR A 1 110 ? 6.122 -5.283 7.313 1.00 96.62 110 THR A O 1
ATOM 832 N N . GLY A 1 111 ? 4.427 -3.936 6.724 1.00 97.50 111 GLY A N 1
ATOM 833 C CA . GLY A 1 111 ? 3.887 -3.715 8.067 1.00 97.50 111 GLY A CA 1
ATOM 834 C C . GLY A 1 111 ? 4.737 -2.827 8.972 1.00 97.50 111 GLY A C 1
ATOM 835 O O . GLY A 1 111 ? 4.393 -2.651 10.132 1.00 97.50 111 GLY A O 1
ATOM 836 N N . ARG A 1 112 ? 5.836 -2.246 8.475 1.00 97.62 112 ARG A N 1
ATOM 837 C CA . ARG A 1 112 ? 6.685 -1.333 9.261 1.00 97.62 112 ARG A CA 1
ATOM 838 C C . ARG A 1 112 ? 6.010 0.033 9.395 1.00 97.62 112 ARG A C 1
ATOM 840 O O . ARG A 1 112 ? 5.353 0.431 8.429 1.00 97.62 112 ARG A O 1
ATOM 847 N N . PRO A 1 113 ? 6.228 0.785 10.493 1.00 97.19 113 PRO A N 1
ATOM 848 C CA . PRO A 1 113 ? 5.853 2.194 10.548 1.00 97.19 113 PRO A CA 1
ATOM 849 C C . PRO A 1 113 ? 6.350 2.923 9.297 1.00 97.19 113 PRO A C 1
ATOM 851 O O . PRO A 1 113 ? 7.489 2.728 8.855 1.00 97.19 113 PRO A O 1
ATOM 854 N N . PHE A 1 114 ? 5.484 3.718 8.673 1.00 97.62 114 PHE A N 1
ATOM 855 C CA . PHE A 1 114 ? 5.869 4.426 7.457 1.00 97.62 114 PHE A CA 1
ATOM 856 C C . PHE A 1 114 ? 6.889 5.529 7.765 1.00 97.62 114 PHE A C 1
ATOM 858 O O . PHE A 1 114 ? 7.868 5.691 7.028 1.00 97.62 114 PHE A O 1
ATOM 865 N N . LEU A 1 115 ? 6.668 6.245 8.866 1.00 96.62 115 LEU A N 1
ATOM 866 C CA . LEU A 1 115 ? 7.511 7.314 9.387 1.00 96.62 115 LEU A CA 1
ATOM 867 C C . LEU A 1 115 ? 8.164 6.854 10.693 1.00 96.62 115 LEU A C 1
ATOM 869 O O . LEU A 1 115 ? 7.545 6.129 11.471 1.00 96.62 115 LEU A O 1
ATOM 873 N N . ASP A 1 116 ? 9.396 7.298 10.934 1.00 93.94 116 ASP A N 1
ATOM 874 C CA . ASP A 1 116 ? 10.123 6.957 12.162 1.00 93.94 116 ASP A CA 1
ATOM 875 C C . ASP A 1 116 ? 9.572 7.730 13.376 1.00 93.94 116 ASP A C 1
ATOM 877 O O . ASP A 1 116 ? 9.565 7.219 14.496 1.00 93.94 116 ASP A O 1
ATOM 881 N N . ASP A 1 117 ? 9.067 8.949 13.148 1.00 95.50 117 ASP A N 1
ATOM 882 C CA . ASP A 1 117 ? 8.460 9.790 14.177 1.00 95.50 117 ASP A CA 1
ATOM 883 C C . ASP A 1 117 ? 6.945 9.541 14.288 1.00 95.50 117 ASP A C 1
ATOM 885 O O . ASP A 1 117 ? 6.164 9.735 13.345 1.00 95.50 117 ASP A O 1
ATOM 889 N N . ARG A 1 118 ? 6.521 9.124 15.485 1.00 93.25 118 ARG A N 1
ATOM 890 C CA . ARG A 1 118 ? 5.113 8.874 15.813 1.00 93.25 118 ARG A CA 1
ATOM 891 C C . ARG A 1 118 ? 4.282 10.154 15.830 1.00 93.25 118 ARG A C 1
ATOM 893 O O . ARG A 1 118 ? 3.119 10.097 15.444 1.00 93.25 118 ARG A O 1
ATOM 900 N N . ALA A 1 119 ? 4.853 11.292 16.224 1.00 95.81 119 ALA A N 1
ATOM 901 C CA . ALA A 1 119 ? 4.133 12.562 16.230 1.00 95.81 119 ALA A CA 1
ATOM 902 C C . ALA A 1 119 ? 3.749 12.974 14.802 1.00 95.81 119 ALA A C 1
ATOM 904 O O . ALA A 1 119 ? 2.593 13.295 14.543 1.00 95.81 119 ALA A O 1
ATOM 905 N N . VAL A 1 120 ? 4.677 12.842 13.847 1.00 97.12 120 VAL A N 1
ATOM 906 C CA . VAL A 1 120 ? 4.405 13.111 12.423 1.00 97.12 120 VAL A CA 1
ATOM 907 C C . VAL A 1 120 ? 3.373 12.128 11.861 1.00 97.12 120 VAL A C 1
ATOM 909 O O . VAL A 1 120 ? 2.515 12.511 11.068 1.00 97.12 120 VAL A O 1
ATOM 912 N N . THR A 1 121 ? 3.405 10.862 12.292 1.00 97.00 121 THR A N 1
ATOM 913 C CA . THR A 1 121 ? 2.359 9.890 11.929 1.00 97.00 121 THR A CA 1
ATOM 914 C C . THR A 1 121 ? 0.978 10.361 12.387 1.00 97.00 121 THR A C 1
ATOM 916 O O . THR A 1 121 ? 0.047 10.384 11.583 1.00 97.00 121 THR A O 1
ATOM 919 N N . GLU A 1 122 ? 0.842 10.794 13.640 1.00 96.81 122 GLU A N 1
ATOM 920 C CA . GLU A 1 122 ? -0.422 11.317 14.171 1.00 96.81 122 GLU A CA 1
ATOM 921 C C . GLU A 1 122 ? -0.861 12.621 13.485 1.00 96.81 122 GLU A C 1
ATOM 923 O O . GLU A 1 122 ? -2.054 12.811 13.253 1.00 96.81 122 GLU A O 1
ATOM 928 N N . GLU A 1 123 ? 0.063 13.490 13.063 1.00 97.88 123 GLU A N 1
ATOM 929 C CA . GLU A 1 123 ? -0.276 14.668 12.248 1.00 97.88 123 GLU A CA 1
ATOM 930 C C . GLU A 1 123 ? -0.892 14.277 10.897 1.00 97.88 123 GLU A C 1
ATOM 932 O O . GLU A 1 123 ? -1.898 14.860 10.475 1.00 97.88 123 GLU A O 1
ATOM 937 N N . VAL A 1 124 ? -0.326 13.272 10.219 1.00 97.88 124 VAL A N 1
ATOM 938 C CA . VAL A 1 124 ? -0.871 12.750 8.956 1.00 97.88 124 VAL A CA 1
ATOM 939 C C . VAL A 1 124 ? -2.251 12.135 9.183 1.00 97.88 124 VAL A C 1
ATOM 941 O O . VAL A 1 124 ? -3.197 12.478 8.469 1.00 97.88 124 VAL A O 1
ATOM 944 N N . LEU A 1 125 ? -2.397 11.284 10.203 1.00 98.12 125 LEU A N 1
ATOM 945 C CA . LEU A 1 125 ? -3.683 10.678 10.555 1.00 98.12 125 LEU A CA 1
ATOM 946 C C . LEU A 1 125 ? -4.722 11.740 10.933 1.00 98.12 125 LEU A C 1
ATOM 948 O O . LEU A 1 125 ? -5.870 11.646 10.510 1.00 98.12 125 LEU A O 1
ATOM 952 N N . GLY A 1 126 ? -4.332 12.790 11.656 1.00 98.19 126 GLY A N 1
ATOM 953 C CA . GLY A 1 126 ? -5.194 13.921 12.004 1.00 98.19 126 GLY A CA 1
ATOM 954 C C . GLY A 1 126 ? -5.718 14.685 10.785 1.00 98.19 126 GLY A C 1
ATOM 955 O O . GLY A 1 126 ? -6.900 15.046 10.744 1.00 98.19 126 GLY A O 1
ATOM 956 N N . ARG A 1 127 ? -4.882 14.882 9.757 1.00 98.44 127 ARG A N 1
ATOM 957 C CA . ARG A 1 127 ? -5.313 15.491 8.485 1.00 98.44 127 ARG A CA 1
ATOM 958 C C . ARG A 1 127 ? -6.292 14.598 7.731 1.00 98.44 127 ARG A C 1
ATOM 960 O O . ARG A 1 127 ? -7.327 15.088 7.284 1.00 98.44 127 ARG A O 1
ATOM 967 N N . LEU A 1 128 ? -5.994 13.303 7.627 1.00 98.38 128 LEU A N 1
ATOM 968 C CA . LEU A 1 128 ? -6.882 12.341 6.971 1.00 98.38 128 LEU A CA 1
ATOM 969 C C . LEU A 1 128 ? -8.224 12.247 7.700 1.00 98.38 128 LEU A C 1
ATOM 971 O O . LEU A 1 128 ? -9.270 12.348 7.073 1.00 98.38 128 LEU A O 1
ATOM 975 N N . ARG A 1 129 ? -8.207 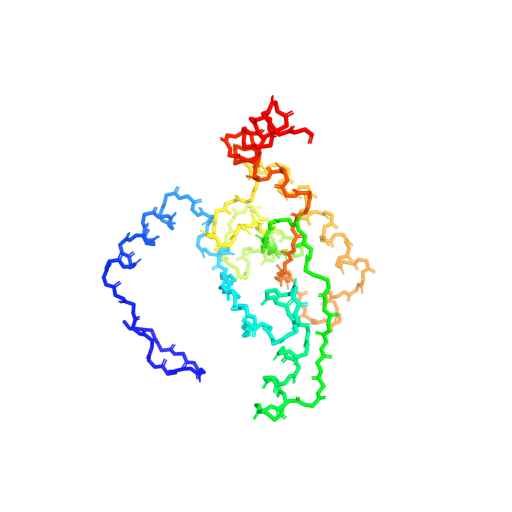12.159 9.030 1.00 98.31 129 ARG A N 1
ATOM 976 C CA . ARG A 1 129 ? -9.412 12.134 9.865 1.00 98.31 129 ARG A CA 1
ATOM 977 C C . ARG A 1 129 ? -10.264 13.383 9.680 1.00 98.31 129 ARG A C 1
ATOM 979 O O . ARG A 1 129 ? -11.472 13.267 9.525 1.00 98.31 129 ARG A O 1
ATOM 986 N N . THR A 1 130 ? -9.646 14.565 9.639 1.00 98.56 130 THR A N 1
ATOM 987 C CA . THR A 1 130 ? -10.354 15.819 9.331 1.00 98.56 130 THR A CA 1
ATOM 988 C C . THR A 1 130 ? -11.040 15.749 7.965 1.00 98.56 130 THR A C 1
ATOM 990 O O . THR A 1 130 ? -12.197 16.144 7.854 1.00 98.56 130 THR A O 1
ATOM 993 N N . ALA A 1 131 ? -10.368 15.212 6.942 1.00 98.56 131 ALA A N 1
ATOM 994 C CA . ALA A 1 131 ? -10.946 15.056 5.608 1.00 98.56 131 ALA A CA 1
ATOM 995 C C . ALA A 1 131 ? -12.107 14.046 5.581 1.00 98.56 131 ALA A C 1
ATOM 997 O O . ALA A 1 131 ? -13.153 14.349 5.014 1.00 98.56 131 ALA A O 1
ATOM 998 N N . VAL A 1 132 ? -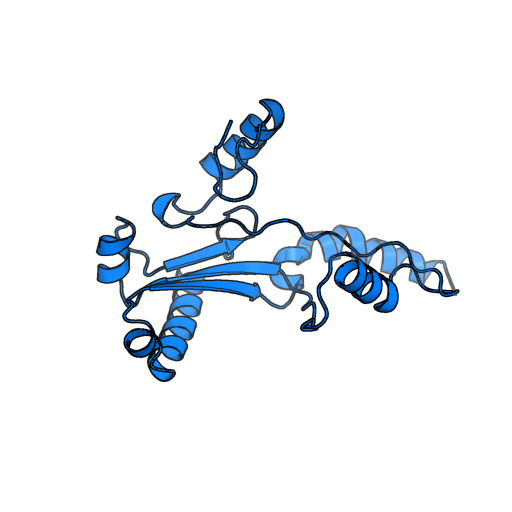11.958 12.891 6.241 1.00 98.44 132 VAL A N 1
ATOM 999 C CA . VAL A 1 132 ? -13.018 11.873 6.364 1.00 98.44 132 VAL A CA 1
ATOM 1000 C C . VAL A 1 132 ? -14.244 12.449 7.085 1.00 98.44 132 VAL A C 1
ATOM 1002 O O . VAL A 1 132 ? -15.365 12.278 6.612 1.00 98.44 132 VAL A O 1
ATOM 1005 N N . THR A 1 133 ? -14.037 13.213 8.167 1.00 98.38 133 THR A N 1
ATOM 1006 C CA . THR A 1 133 ? -15.114 13.927 8.876 1.00 98.38 133 THR A CA 1
ATOM 1007 C C . THR A 1 133 ? -15.788 14.970 7.993 1.00 98.38 133 THR A C 1
ATOM 1009 O O . THR A 1 133 ? -17.011 15.018 7.932 1.00 98.38 133 THR A O 1
ATOM 1012 N N . ALA A 1 134 ? -15.015 15.810 7.299 1.00 98.62 134 ALA A N 1
ATOM 1013 C CA . ALA A 1 134 ? -15.564 16.862 6.445 1.00 98.62 134 ALA A CA 1
ATOM 1014 C C . ALA A 1 134 ? -16.360 16.300 5.255 1.00 98.62 134 ALA A C 1
ATOM 1016 O O . ALA A 1 134 ? -17.294 16.946 4.788 1.00 98.62 134 ALA A O 1
ATOM 1017 N N . ALA A 1 135 ? -16.003 15.102 4.787 1.00 98.38 135 ALA A N 1
ATOM 1018 C CA . ALA A 1 135 ? -16.723 14.381 3.745 1.00 98.38 135 ALA A CA 1
ATOM 1019 C C . ALA A 1 135 ? -17.982 13.644 4.253 1.00 98.38 135 ALA A C 1
ATOM 1021 O O . ALA A 1 135 ? -18.732 13.134 3.430 1.00 98.38 135 ALA A O 1
ATOM 1022 N N . GLY A 1 136 ? -18.236 13.590 5.570 1.00 98.38 136 GLY A N 1
ATOM 1023 C CA . GLY A 1 136 ? -19.408 12.917 6.156 1.00 98.38 136 GLY A CA 1
ATOM 1024 C C . GLY A 1 136 ? -19.365 11.386 6.084 1.00 98.38 136 GLY A C 1
ATOM 1025 O O . GLY A 1 136 ? -20.401 10.732 6.184 1.00 98.38 136 GLY A O 1
ATOM 1026 N N . LEU A 1 137 ? -18.176 10.802 5.895 1.00 98.31 137 LEU A N 1
ATOM 1027 C CA . LEU A 1 137 ? -18.033 9.368 5.614 1.00 98.31 137 LEU A CA 1
ATOM 1028 C C . LEU A 1 137 ? -18.298 8.475 6.833 1.00 98.31 137 LEU A C 1
ATOM 1030 O O . LEU A 1 137 ? -18.655 7.313 6.665 1.00 98.31 137 LEU A O 1
ATOM 1034 N N . TRP A 1 138 ? -18.144 8.997 8.055 1.00 98.31 138 TRP A N 1
ATOM 1035 C CA . TRP A 1 138 ? -18.480 8.246 9.270 1.00 98.31 138 TRP A CA 1
ATOM 1036 C C . TRP A 1 138 ? -19.968 7.913 9.303 1.00 98.31 138 TRP A C 1
ATOM 1038 O O . TRP A 1 138 ? -20.352 6.777 9.562 1.00 98.31 138 TRP A O 1
ATOM 1048 N N . GLU A 1 139 ? -20.798 8.917 9.024 1.00 98.31 139 GLU A N 1
ATOM 1049 C CA . GLU A 1 139 ? -22.248 8.799 9.012 1.00 98.31 139 GLU A CA 1
ATOM 1050 C C . GLU A 1 139 ? -22.737 8.057 7.762 1.00 98.31 139 GLU A C 1
ATOM 1052 O O . GLU A 1 139 ? -23.642 7.234 7.867 1.00 98.31 139 GLU A O 1
ATOM 1057 N N . GLU A 1 140 ? -22.131 8.302 6.593 1.00 98.38 140 GLU A N 1
ATOM 1058 C CA . GLU A 1 140 ? -22.491 7.613 5.345 1.00 98.38 140 GLU A CA 1
ATOM 1059 C C . GLU A 1 140 ? -22.277 6.095 5.434 1.00 98.38 140 GLU A C 1
ATOM 1061 O O . GLU A 1 140 ? -23.106 5.321 4.951 1.00 98.38 140 GLU A O 1
ATOM 1066 N N . TRP A 1 141 ? -21.173 5.661 6.047 1.00 98.06 141 TRP A N 1
ATOM 1067 C CA . TRP A 1 141 ? -20.804 4.245 6.139 1.00 98.06 141 TRP A CA 1
ATOM 1068 C C . TRP A 1 141 ? -21.144 3.597 7.484 1.00 98.06 141 TRP A C 1
ATOM 1070 O O . TRP A 1 141 ? -20.837 2.420 7.663 1.00 98.06 141 TRP A O 1
ATOM 1080 N N . ASP A 1 142 ? -21.765 4.341 8.406 1.00 98.25 142 ASP A N 1
ATOM 1081 C CA . ASP A 1 142 ? -22.064 3.912 9.780 1.00 98.25 142 ASP A CA 1
ATOM 1082 C C . ASP A 1 142 ? -20.836 3.287 10.468 1.00 98.25 142 ASP A C 1
ATOM 1084 O O . ASP A 1 142 ? -20.814 2.121 10.874 1.00 98.25 142 ASP A O 1
ATOM 1088 N N . THR A 1 143 ? -19.744 4.055 10.517 1.00 98.31 143 THR A N 1
ATOM 1089 C CA . THR A 1 143 ? -18.451 3.577 11.013 1.00 98.31 143 THR A CA 1
ATOM 1090 C C . THR A 1 143 ? -17.671 4.636 11.785 1.00 98.31 143 THR A C 1
ATOM 1092 O O . THR A 1 143 ? -17.820 5.840 11.579 1.00 98.31 143 THR A O 1
ATOM 1095 N N . ASP A 1 144 ? -16.789 4.179 12.667 1.00 97.56 144 ASP A N 1
ATOM 1096 C CA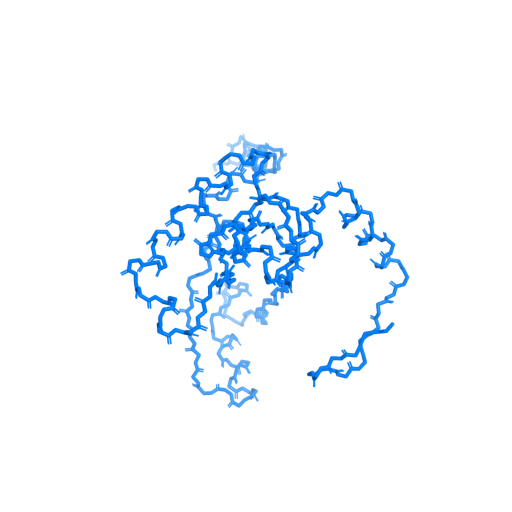 . ASP A 1 144 ? -15.844 4.984 13.439 1.00 97.56 144 ASP A CA 1
ATOM 1097 C C . ASP A 1 144 ? -14.378 4.674 13.090 1.00 97.56 144 ASP A C 1
ATOM 1099 O O . ASP A 1 144 ? -13.464 5.157 13.761 1.00 97.56 144 ASP A O 1
ATOM 1103 N N . TRP A 1 145 ? -14.123 3.910 12.021 1.00 98.00 145 TRP A N 1
ATOM 1104 C CA . TRP A 1 145 ? -12.779 3.674 11.495 1.00 98.00 145 TRP A CA 1
ATOM 1105 C C . TRP A 1 145 ? -12.778 3.438 9.978 1.00 98.00 145 TRP A C 1
ATOM 1107 O O . TRP A 1 145 ? -13.727 2.920 9.401 1.00 98.00 145 TRP A O 1
ATOM 1117 N N . VAL A 1 146 ? -11.678 3.803 9.321 1.00 98.06 146 VAL A N 1
ATOM 1118 C CA . VAL A 1 146 ? -11.452 3.618 7.881 1.00 98.06 146 VAL A CA 1
ATOM 1119 C C . VAL A 1 146 ? -10.038 3.090 7.661 1.00 98.06 146 VAL A C 1
ATOM 1121 O O . VAL A 1 146 ? -9.092 3.540 8.305 1.00 98.06 146 VAL A O 1
ATOM 1124 N N . LEU A 1 147 ? -9.880 2.147 6.732 1.00 98.25 147 LEU A N 1
ATOM 1125 C CA . LEU A 1 147 ? -8.582 1.644 6.288 1.00 98.25 147 LEU A CA 1
ATOM 1126 C C . LEU A 1 147 ? -8.373 2.015 4.819 1.00 98.25 147 LEU A C 1
ATOM 1128 O O . LEU A 1 147 ? -9.083 1.519 3.947 1.00 98.25 147 LEU A O 1
ATOM 1132 N N . LEU A 1 148 ? -7.402 2.884 4.552 1.00 98.31 148 LEU A N 1
ATOM 1133 C CA . LEU A 1 148 ? -7.070 3.344 3.208 1.00 98.31 148 LEU A CA 1
ATOM 1134 C C . LEU A 1 148 ? -5.830 2.627 2.687 1.00 98.31 148 LEU A C 1
ATOM 1136 O O . LEU A 1 148 ? -4.827 2.523 3.391 1.00 98.31 148 LEU A O 1
ATOM 1140 N N . ASP A 1 149 ? -5.889 2.195 1.434 1.00 98.31 149 ASP A N 1
ATOM 1141 C CA . ASP A 1 149 ? -4.746 1.699 0.677 1.00 98.31 149 ASP A CA 1
ATOM 1142 C C . ASP A 1 149 ? -4.346 2.767 -0.342 1.00 98.31 149 ASP A C 1
ATOM 1144 O O . ASP A 1 149 ? -5.138 3.121 -1.215 1.00 98.31 149 ASP A O 1
ATOM 1148 N N . ALA A 1 150 ? -3.158 3.343 -0.178 1.00 97.81 150 ALA A N 1
ATOM 1149 C CA . ALA A 1 150 ? -2.749 4.541 -0.897 1.00 97.81 150 ALA A CA 1
ATOM 1150 C C . ALA A 1 150 ? -1.275 4.493 -1.308 1.00 97.81 150 ALA A C 1
ATOM 1152 O O . ALA A 1 150 ? -0.484 3.681 -0.826 1.00 97.81 150 ALA A O 1
ATOM 1153 N N . GLU A 1 151 ? -0.886 5.430 -2.168 1.00 98.31 151 GLU A N 1
ATOM 1154 C CA . GLU A 1 151 ? 0.511 5.699 -2.492 1.00 98.31 151 GLU A CA 1
ATOM 1155 C C . GLU A 1 151 ? 0.941 7.009 -1.819 1.00 98.31 151 GLU A C 1
ATOM 1157 O O . GLU A 1 151 ? 0.342 8.059 -2.057 1.00 98.31 151 GLU A O 1
ATOM 1162 N N . LEU A 1 152 ? 1.983 6.974 -0.981 1.00 97.06 152 LEU A N 1
ATOM 1163 C CA . LEU A 1 152 ? 2.517 8.184 -0.355 1.00 97.06 152 LEU A CA 1
ATOM 1164 C C . LEU A 1 152 ? 3.723 8.712 -1.141 1.00 97.06 152 LEU A C 1
ATOM 1166 O O . LEU A 1 152 ? 4.705 8.002 -1.371 1.00 97.06 152 LEU A O 1
ATOM 1170 N N . MET A 1 153 ? 3.643 9.978 -1.542 1.00 96.81 153 MET A N 1
ATOM 1171 C CA . MET A 1 153 ? 4.642 10.676 -2.352 1.00 96.81 153 MET A CA 1
ATOM 1172 C C . MET A 1 153 ? 5.422 11.721 -1.532 1.00 96.81 153 MET A C 1
ATOM 1174 O O . MET A 1 153 ? 4.896 12.231 -0.542 1.00 96.81 153 MET A O 1
ATOM 1178 N N . PRO A 1 154 ? 6.648 12.102 -1.954 1.00 95.19 154 PRO A N 1
ATOM 1179 C CA . PRO A 1 154 ? 7.394 11.594 -3.112 1.00 95.19 154 PRO A CA 1
ATOM 1180 C C . PRO A 1 154 ? 8.158 10.295 -2.807 1.00 95.19 154 PRO A C 1
ATOM 1182 O O . PRO A 1 154 ? 8.502 10.021 -1.660 1.00 95.19 154 PRO A O 1
ATOM 1185 N N . TRP A 1 155 ? 8.525 9.528 -3.842 1.00 93.69 155 TRP A N 1
ATOM 1186 C CA . TRP A 1 155 ? 9.313 8.293 -3.677 1.00 93.69 155 TRP A CA 1
ATOM 1187 C C . TRP A 1 155 ? 10.634 8.494 -2.920 1.00 93.69 155 TRP A C 1
ATOM 1189 O O . TRP A 1 155 ? 11.052 7.641 -2.131 1.00 93.69 155 TRP A O 1
ATOM 1199 N N . SER A 1 156 ? 11.279 9.649 -3.108 1.00 91.00 156 SER A N 1
ATOM 1200 C CA . SER A 1 156 ? 12.543 9.991 -2.450 1.00 91.00 156 SER A CA 1
ATOM 1201 C C . SER A 1 156 ? 12.462 9.974 -0.921 1.00 91.00 156 SER A C 1
ATOM 1203 O O . SER A 1 156 ? 13.487 9.726 -0.281 1.00 91.00 156 SER A O 1
ATOM 1205 N N . LEU A 1 157 ? 11.265 10.141 -0.343 1.00 91.56 157 LEU A N 1
ATOM 1206 C CA . LEU A 1 157 ? 11.030 10.067 1.100 1.00 91.56 157 LEU A CA 1
ATOM 1207 C C . LEU A 1 157 ? 11.450 8.711 1.687 1.00 91.56 157 LEU A C 1
ATOM 1209 O O . LEU A 1 157 ? 12.027 8.665 2.770 1.00 91.56 157 LEU A O 1
ATOM 1213 N N . LYS A 1 158 ? 11.206 7.605 0.972 1.00 91.56 158 LYS A N 1
ATOM 1214 C CA . LYS A 1 158 ? 11.590 6.249 1.413 1.00 91.56 158 LYS A CA 1
ATOM 1215 C C . LYS A 1 158 ? 12.783 5.682 0.649 1.00 91.56 158 LYS A C 1
ATOM 1217 O O . LYS A 1 158 ? 13.500 4.842 1.186 1.00 91.56 158 LYS A O 1
ATOM 1222 N N . ALA A 1 159 ? 13.032 6.147 -0.573 1.00 90.62 159 ALA A N 1
ATOM 1223 C CA . ALA A 1 159 ? 14.065 5.600 -1.450 1.00 90.62 159 ALA A CA 1
ATOM 1224 C C . ALA A 1 159 ? 15.379 6.393 -1.466 1.00 90.62 159 ALA A C 1
ATOM 1226 O O . ALA A 1 159 ? 16.252 6.094 -2.275 1.00 90.62 159 ALA A O 1
ATOM 1227 N N . GLY A 1 160 ? 15.572 7.380 -0.583 1.00 88.94 160 GLY A N 1
ATOM 1228 C CA . GLY A 1 160 ? 16.759 8.245 -0.602 1.00 88.94 160 GLY A CA 1
ATOM 1229 C C . GLY A 1 160 ? 18.101 7.496 -0.604 1.00 88.94 160 GLY A C 1
ATOM 1230 O O . GLY A 1 160 ? 19.019 7.885 -1.323 1.00 88.94 160 GLY A O 1
ATOM 1231 N N . GLY A 1 161 ? 18.218 6.398 0.151 1.00 87.62 161 GLY A N 1
ATOM 1232 C CA . GLY A 1 161 ? 19.418 5.551 0.138 1.00 87.62 161 GLY A CA 1
ATOM 1233 C C . GLY A 1 161 ? 19.662 4.892 -1.222 1.00 87.62 161 GLY A C 1
ATOM 1234 O O . GLY A 1 161 ? 20.762 4.991 -1.755 1.00 87.62 161 GLY A O 1
ATOM 1235 N N . LEU A 1 162 ? 18.619 4.287 -1.797 1.00 91.50 162 LEU A N 1
ATOM 1236 C CA . LEU A 1 162 ? 18.643 3.629 -3.105 1.00 91.50 162 LEU A CA 1
ATOM 1237 C C . LEU A 1 162 ? 18.945 4.622 -4.239 1.00 91.50 162 LEU A C 1
ATOM 1239 O O . LEU A 1 162 ? 19.761 4.342 -5.115 1.00 91.50 162 LEU A O 1
ATOM 1243 N N . LEU A 1 163 ? 18.327 5.803 -4.195 1.00 92.94 163 LEU A N 1
ATOM 1244 C CA . LEU A 1 163 ? 18.565 6.876 -5.157 1.00 92.94 163 LEU A CA 1
ATOM 1245 C C . LEU A 1 163 ? 20.031 7.304 -5.160 1.00 92.94 163 LEU A C 1
ATOM 1247 O O . LEU A 1 163 ? 20.622 7.423 -6.226 1.00 92.94 163 LEU A O 1
ATOM 1251 N N . ARG A 1 164 ? 20.635 7.497 -3.983 1.00 90.81 164 ARG A N 1
ATOM 1252 C CA . ARG A 1 164 ? 22.034 7.932 -3.882 1.00 90.81 164 ARG A CA 1
ATOM 1253 C C . ARG A 1 164 ? 23.026 6.842 -4.276 1.00 90.81 164 ARG A C 1
ATOM 1255 O O . ARG A 1 164 ? 23.985 7.139 -4.979 1.00 90.81 164 ARG A O 1
ATOM 1262 N N . SER A 1 165 ? 22.825 5.611 -3.807 1.00 92.62 165 SER A N 1
ATOM 1263 C CA . SER A 1 165 ? 23.830 4.550 -3.955 1.00 92.62 165 SER A CA 1
ATOM 1264 C C . SER A 1 165 ? 23.736 3.774 -5.265 1.00 92.62 165 SER A C 1
ATOM 1266 O O . SER A 1 165 ? 24.744 3.223 -5.692 1.00 92.62 165 SER A O 1
ATOM 1268 N N . GLN A 1 166 ? 22.561 3.727 -5.899 1.00 92.38 166 GLN A N 1
ATOM 1269 C CA . GLN A 1 166 ? 22.345 2.963 -7.130 1.00 92.38 166 GLN A CA 1
ATOM 1270 C C . GLN A 1 166 ? 22.034 3.892 -8.306 1.00 92.38 166 GLN A C 1
ATOM 1272 O O . GLN A 1 166 ? 22.826 3.995 -9.238 1.00 92.38 166 GLN A O 1
ATOM 1277 N N . TYR A 1 167 ? 20.920 4.627 -8.253 1.00 93.12 167 TYR A N 1
ATOM 1278 C CA . TYR A 1 167 ? 20.446 5.394 -9.413 1.00 93.12 167 TYR A CA 1
ATOM 1279 C C . TYR A 1 167 ? 21.370 6.559 -9.783 1.00 93.12 167 TYR A C 1
ATOM 1281 O O . TYR A 1 167 ? 21.789 6.679 -10.933 1.00 93.12 167 TYR A O 1
ATOM 1289 N N . ALA A 1 168 ? 21.720 7.403 -8.811 1.00 93.50 168 ALA A N 1
ATOM 1290 C CA . ALA A 1 168 ? 22.579 8.560 -9.038 1.00 93.50 168 ALA A CA 1
ATOM 1291 C C . ALA A 1 168 ? 23.997 8.139 -9.438 1.00 93.50 168 ALA A C 1
ATOM 1293 O O . ALA A 1 168 ? 24.594 8.771 -10.304 1.00 93.50 168 ALA A O 1
ATOM 1294 N N . ALA A 1 169 ? 24.513 7.054 -8.852 1.00 93.62 169 ALA A N 1
ATOM 1295 C CA . ALA A 1 169 ? 25.832 6.525 -9.179 1.00 93.62 169 ALA A CA 1
ATOM 1296 C C . ALA A 1 169 ? 25.915 6.065 -10.644 1.00 93.62 169 ALA A C 1
ATOM 1298 O O . ALA A 1 169 ? 26.825 6.476 -11.364 1.00 93.62 169 ALA A O 1
ATOM 1299 N N . VAL A 1 170 ? 24.940 5.274 -11.108 1.00 94.62 170 VAL A N 1
ATOM 1300 C CA . VAL A 1 170 ? 24.876 4.819 -12.508 1.00 94.62 170 VAL A CA 1
ATOM 1301 C C . VAL A 1 170 ? 24.696 5.998 -13.464 1.00 94.62 170 VAL A C 1
ATOM 1303 O O . VAL A 1 170 ? 25.391 6.070 -14.479 1.00 94.62 170 VAL A O 1
ATOM 1306 N N . GLY A 1 171 ? 23.813 6.945 -13.132 1.00 93.88 171 GLY A N 1
ATOM 1307 C CA . GLY A 1 171 ? 23.593 8.145 -13.942 1.00 93.88 171 GLY A CA 1
ATOM 1308 C C . GLY A 1 171 ? 24.850 9.007 -14.075 1.00 93.88 171 GLY A C 1
ATOM 1309 O O . GLY A 1 171 ? 25.219 9.384 -15.184 1.00 93.88 171 GLY A O 1
ATOM 1310 N N . ALA A 1 172 ? 25.550 9.260 -12.965 1.00 94.19 172 ALA A N 1
ATOM 1311 C CA . ALA A 1 172 ? 26.779 10.050 -12.952 1.00 94.19 172 ALA A CA 1
ATOM 1312 C C . ALA A 1 172 ? 27.910 9.379 -13.743 1.00 94.19 172 ALA A C 1
ATOM 1314 O O . ALA A 1 172 ? 28.570 10.038 -14.542 1.00 94.19 172 ALA A O 1
ATOM 1315 N N . ALA A 1 173 ? 28.116 8.071 -13.558 1.00 95.25 173 ALA A N 1
ATOM 1316 C CA . ALA A 1 173 ? 29.132 7.330 -14.301 1.00 95.25 173 ALA A CA 1
ATOM 1317 C C . ALA A 1 173 ? 28.834 7.312 -15.808 1.00 95.25 173 ALA A C 1
ATOM 1319 O O . ALA A 1 173 ? 29.730 7.540 -16.615 1.00 95.25 173 ALA A O 1
ATOM 1320 N N . SER A 1 174 ? 27.571 7.097 -16.187 1.00 94.50 174 SER A N 1
ATOM 1321 C CA . SER A 1 174 ? 27.165 7.074 -17.596 1.00 94.50 174 SER A CA 1
ATOM 1322 C C . SER A 1 174 ? 27.331 8.446 -18.246 1.00 94.50 174 SER A C 1
ATOM 1324 O O . SER A 1 174 ? 27.926 8.531 -19.313 1.00 94.50 174 SER A O 1
ATOM 1326 N N . GLY A 1 175 ? 26.894 9.522 -17.582 1.00 93.56 175 GLY A N 1
ATOM 1327 C CA . GLY A 1 175 ? 27.039 10.890 -18.094 1.00 93.56 175 GLY A CA 1
ATOM 1328 C C . GLY A 1 175 ? 28.486 11.391 -18.172 1.00 93.56 175 GLY A C 1
ATOM 1329 O O . GLY A 1 175 ? 28.753 12.364 -18.864 1.00 93.56 175 GLY A O 1
ATOM 1330 N N . ALA A 1 176 ? 29.427 10.744 -17.477 1.00 94.19 176 ALA A N 1
ATOM 1331 C CA . ALA A 1 176 ? 30.852 11.056 -17.582 1.00 94.19 176 ALA A CA 1
ATOM 1332 C C . ALA A 1 176 ? 31.555 10.330 -18.746 1.00 94.19 176 ALA A C 1
ATOM 1334 O O . ALA A 1 176 ? 32.642 10.745 -19.146 1.00 94.19 176 ALA A O 1
ATOM 1335 N N . VAL A 1 177 ? 30.983 9.228 -19.246 1.00 95.06 177 VAL A N 1
ATOM 1336 C CA . VAL A 1 177 ? 31.647 8.313 -20.195 1.00 95.06 177 VAL A CA 1
ATOM 1337 C C . VAL A 1 177 ? 30.958 8.279 -21.560 1.00 95.06 177 VAL A C 1
ATOM 1339 O O . VAL A 1 177 ? 31.635 8.109 -22.573 1.00 95.06 177 VAL A O 1
ATOM 1342 N N . PHE A 1 178 ? 29.636 8.436 -21.606 1.00 84.88 178 PHE A N 1
ATOM 1343 C CA . PHE A 1 178 ? 28.882 8.539 -22.852 1.00 84.88 178 PHE A CA 1
ATOM 1344 C C . PHE A 1 178 ? 28.707 10.015 -23.253 1.00 84.88 178 PHE A C 1
ATOM 1346 O O . PHE A 1 178 ? 28.574 10.856 -22.363 1.00 84.88 178 PHE A O 1
ATOM 1353 N N . PRO A 1 179 ? 28.762 10.330 -24.563 1.00 66.69 179 PRO A N 1
ATOM 1354 C CA . PRO A 1 179 ? 28.591 11.690 -25.077 1.00 66.69 179 PRO A CA 1
ATOM 1355 C C . PRO A 1 179 ? 27.197 12.270 -24.815 1.00 66.69 179 PRO A C 1
ATOM 1357 O O . PRO A 1 179 ? 26.224 11.483 -24.734 1.00 66.69 179 PRO A O 1
#

Foldseek 3Di:
DDADPPPGDDDDDPVNVVVLCVLCVPFADDPLQCPDADDDDDAFCQDPDPPGRHDVVRVCVVCVVVVHNDDDDDDPAAAFKKKWKAFLAQVRCCVRRVDHDARTAIAGSSRGGPDPDPVVRNVVSVVVSVVCVVVVVCVVVVHRIDIDTDGDDDNCSPCVVVCVPPVVVVVVVCVVPPD

pLDDT: mean 95.85, std 3.81, range [66.69, 98.62]

Sequence (179 aa):
VVETRHLGRVAVREENAAAALEVMSRFAVDPQLLAYLPPTMAPTATSREEGFLEHPAEAFAQYRSDGVERVMCEEKHMGSRAVALICKDAAAATARFGTDGPTGALYTRTGRPFLDDRAVTEEVLGRLRTAVTAAGLWEEWDTDWVLLDAELMPWSLKAGGLLRSQYAAVGAASGAVFP